Protein AF-A0A444W055-F1 (afdb_monomer_lite)

Radius of gyration: 33.7 Å; chains: 1; bounding box: 61×41×95 Å

Foldseek 3Di:
DVVVVVVVVVVVVVVVVVVVVVVVVVVVPPPPPVPPPVLADPVLVVLLVVLVVQLVVLVVLLVPQDDPDPPDDDCVSVPCCNVPVSVVSNVVSVVSNVCSNPPDDD

Structure (mmCIF, N/CA/C/O backbone):
data_AF-A0A444W055-F1
#
_entry.id   AF-A0A444W055-F1
#
loop_
_atom_site.group_PDB
_atom_site.id
_atom_site.type_symbol
_atom_site.label_atom_id
_atom_site.label_alt_id
_atom_site.label_comp_id
_atom_site.label_asym_id
_atom_site.label_entity_id
_atom_site.label_seq_id
_atom_site.pdbx_PDB_ins_code
_atom_site.Cartn_x
_atom_site.Cartn_y
_atom_site.Cartn_z
_atom_site.occupancy
_atom_site.B_iso_or_equiv
_atom_site.auth_seq_id
_atom_site.auth_comp_id
_atom_site.auth_asym_id
_atom_site.auth_atom_id
_atom_site.pdbx_PDB_model_num
ATOM 1 N N . MET A 1 1 ? -40.787 -30.849 64.471 1.00 64.25 1 MET A N 1
ATOM 2 C CA . MET A 1 1 ? -39.997 -31.493 63.398 1.00 64.25 1 MET A CA 1
ATOM 3 C C . MET A 1 1 ? -40.362 -30.941 62.012 1.00 64.25 1 MET A C 1
ATOM 5 O O . MET A 1 1 ? -39.524 -30.285 61.422 1.00 64.25 1 MET A O 1
ATOM 9 N N . GLN A 1 2 ? -41.619 -31.051 61.558 1.00 73.12 2 GLN A N 1
ATOM 10 C CA . GLN A 1 2 ? -42.054 -30.781 60.166 1.00 73.12 2 GLN A CA 1
ATOM 11 C C . GLN A 1 2 ? -41.804 -29.362 59.596 1.00 73.12 2 GLN A C 1
ATOM 13 O O . GLN A 1 2 ? -41.613 -29.201 58.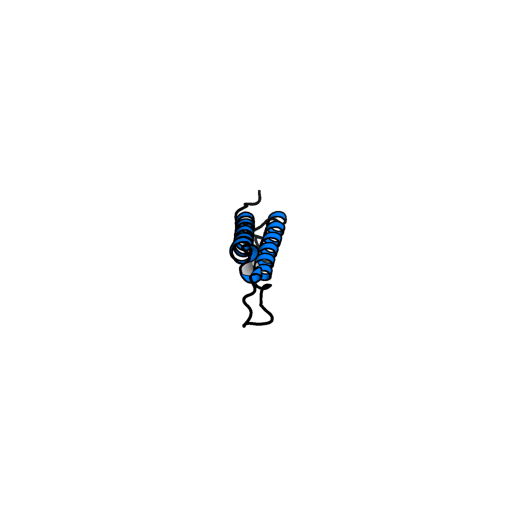394 1.00 73.12 2 GLN A O 1
ATOM 18 N N . ILE A 1 3 ? -41.782 -28.316 60.431 1.00 71.75 3 ILE A N 1
ATOM 19 C CA . ILE A 1 3 ? -41.584 -26.920 59.977 1.00 71.75 3 ILE A CA 1
ATOM 20 C C . ILE A 1 3 ? -40.129 -26.668 59.540 1.00 71.75 3 ILE A C 1
ATOM 22 O O . ILE A 1 3 ? -39.864 -25.877 58.633 1.00 71.75 3 ILE A O 1
ATOM 26 N N . LEU A 1 4 ? -39.176 -27.360 60.171 1.00 73.75 4 LEU A N 1
ATOM 27 C CA . LEU A 1 4 ? -37.753 -27.233 59.851 1.00 73.75 4 LEU A CA 1
ATOM 28 C C . LEU A 1 4 ? -37.431 -27.884 58.501 1.00 73.75 4 LEU A C 1
ATOM 30 O 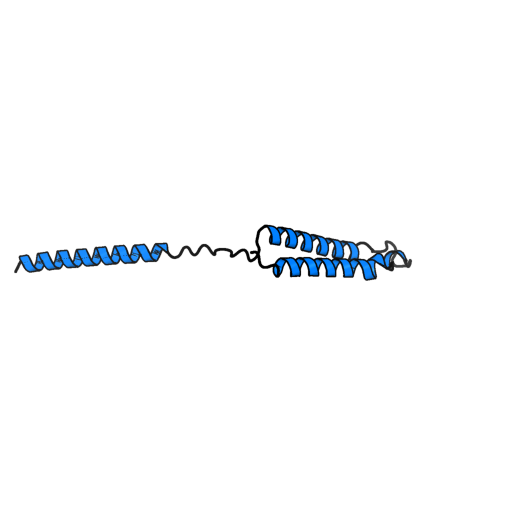O . LEU A 1 4 ? -36.657 -27.323 57.726 1.00 73.75 4 LEU A O 1
ATOM 34 N N . ASP A 1 5 ? -38.094 -28.998 58.189 1.00 80.75 5 ASP A N 1
ATOM 35 C CA . ASP A 1 5 ? -37.941 -29.711 56.919 1.00 80.75 5 ASP A CA 1
ATOM 36 C C . ASP A 1 5 ? -38.452 -28.872 55.737 1.00 80.75 5 ASP A C 1
ATOM 38 O O . ASP A 1 5 ? -37.797 -28.779 54.698 1.00 80.75 5 ASP A O 1
ATOM 42 N N . PHE A 1 6 ? -39.572 -28.163 55.918 1.00 82.38 6 PHE A N 1
ATOM 43 C CA . PHE A 1 6 ? -40.115 -27.258 54.901 1.00 82.38 6 PHE A CA 1
ATOM 44 C C . PHE A 1 6 ? -39.181 -26.074 54.607 1.00 82.38 6 PHE A C 1
ATOM 46 O O . PHE A 1 6 ? -38.922 -25.746 53.448 1.00 82.38 6 PHE A O 1
ATOM 53 N N . LYS A 1 7 ? -38.617 -25.459 55.656 1.00 82.31 7 LYS A N 1
ATOM 54 C CA . LYS A 1 7 ? -37.673 -24.340 55.515 1.00 82.31 7 LYS A CA 1
ATOM 55 C C . LYS A 1 7 ? -36.374 -24.764 54.823 1.00 82.31 7 LYS A C 1
ATOM 57 O O . LYS A 1 7 ? -35.808 -23.970 54.074 1.00 82.31 7 LYS A O 1
ATOM 62 N N . LYS A 1 8 ? -35.912 -25.996 55.060 1.00 84.25 8 LYS A N 1
ATOM 63 C CA . LYS A 1 8 ? -34.718 -26.555 54.414 1.00 84.25 8 LYS A CA 1
ATOM 64 C C . LYS A 1 8 ? -34.945 -26.775 52.917 1.00 84.25 8 LYS A C 1
ATOM 66 O O . LYS A 1 8 ? -34.164 -26.278 52.116 1.00 84.25 8 LYS A O 1
ATOM 71 N N . ASN A 1 9 ? -36.071 -27.386 52.545 1.00 88.31 9 ASN A N 1
ATOM 72 C CA . ASN A 1 9 ? -36.441 -27.579 51.142 1.00 88.31 9 ASN A CA 1
ATOM 73 C C . ASN A 1 9 ? -36.537 -26.241 50.394 1.00 88.31 9 ASN A C 1
ATOM 75 O O . ASN A 1 9 ? -35.927 -26.077 49.343 1.00 88.31 9 ASN A O 1
ATOM 79 N N . ALA A 1 10 ? -37.229 -25.247 50.964 1.00 87.94 10 ALA A N 1
ATOM 80 C CA . ALA A 1 10 ? -37.342 -23.913 50.366 1.00 87.94 10 ALA A CA 1
ATOM 81 C C . ALA A 1 10 ? -35.977 -23.225 50.161 1.00 87.94 10 ALA A C 1
ATOM 83 O O . ALA A 1 10 ? -35.769 -22.528 49.167 1.00 87.94 10 ALA A O 1
ATOM 84 N N . PHE A 1 11 ? -35.034 -23.433 51.082 1.00 87.31 11 PHE A N 1
ATOM 85 C CA . PHE A 1 11 ? -33.674 -22.912 50.973 1.00 87.31 11 PHE A CA 1
ATOM 86 C C . PHE A 1 11 ? -32.861 -23.624 49.880 1.00 87.31 11 PHE A C 1
ATOM 88 O O . PHE A 1 11 ? -32.130 -22.969 49.137 1.00 87.31 11 PHE A O 1
ATOM 95 N N . ASP A 1 12 ? -33.025 -24.938 49.728 1.00 90.25 12 ASP A N 1
ATOM 96 C CA . ASP A 1 12 ? -32.380 -25.718 48.667 1.00 90.25 12 ASP A CA 1
ATOM 97 C C . ASP A 1 12 ? -32.894 -25.315 47.270 1.00 90.25 12 ASP A C 1
ATOM 99 O O . ASP A 1 12 ? -32.094 -25.143 46.348 1.00 90.25 12 ASP A O 1
ATOM 103 N N . PHE A 1 13 ? -34.197 -25.035 47.128 1.00 85.25 13 PHE A N 1
ATOM 104 C CA . PHE A 1 13 ? -34.773 -24.489 45.889 1.00 85.25 13 PHE A CA 1
ATOM 105 C C . PHE A 1 13 ? -34.234 -23.090 45.558 1.00 85.25 13 PHE A C 1
ATOM 107 O O . PHE A 1 13 ? -33.819 -22.837 44.427 1.00 85.25 13 PHE A O 1
ATOM 114 N N . ALA A 1 14 ? -34.150 -22.198 46.550 1.00 89.88 14 ALA A N 1
ATOM 115 C CA . ALA A 1 14 ? -33.603 -20.854 46.350 1.00 89.88 14 ALA A CA 1
ATOM 116 C C . ALA A 1 14 ? -32.123 -20.876 45.920 1.00 89.88 14 ALA A C 1
ATOM 118 O O . ALA A 1 14 ? -31.684 -20.033 45.133 1.00 89.88 14 ALA A O 1
ATOM 119 N N . GLN A 1 15 ? -31.342 -21.843 46.412 1.00 87.81 15 GLN A N 1
ATOM 120 C CA . GLN A 1 15 ? -29.958 -22.046 45.980 1.00 87.81 15 GLN A CA 1
ATOM 121 C C . GLN A 1 15 ? -29.878 -22.615 44.558 1.00 87.81 15 GLN A C 1
ATOM 123 O O . GLN A 1 15 ? -29.058 -22.139 43.770 1.00 87.81 15 GLN A O 1
ATOM 128 N N . ALA A 1 16 ? -30.738 -23.574 44.206 1.00 88.94 16 ALA A N 1
ATOM 129 C CA . ALA A 1 16 ? -30.799 -24.142 42.861 1.00 88.94 16 ALA A CA 1
ATOM 130 C C . ALA A 1 16 ? -31.117 -23.071 41.801 1.00 88.94 16 ALA A C 1
ATOM 132 O O . ALA A 1 16 ? -30.394 -22.957 40.810 1.00 88.94 16 ALA A O 1
ATOM 133 N N . ASP A 1 17 ? -32.104 -22.208 42.052 1.00 88.50 17 ASP A N 1
ATOM 134 C CA . ASP A 1 17 ? -32.462 -21.109 41.144 1.00 88.50 17 ASP A CA 1
ATOM 135 C C . ASP A 1 17 ? -31.328 -20.090 40.986 1.00 88.50 17 ASP A C 1
ATOM 137 O O . ASP A 1 17 ? -31.053 -19.599 39.885 1.00 88.50 17 ASP A O 1
ATOM 141 N N . LYS A 1 18 ? -30.613 -19.795 42.079 1.00 86.69 18 LYS A N 1
ATOM 142 C CA . LYS A 1 18 ? -29.456 -18.894 42.053 1.00 86.69 18 LYS A CA 1
ATOM 143 C C . LYS A 1 18 ? -28.317 -19.472 41.205 1.00 86.69 18 LYS A C 1
ATOM 145 O O . LYS A 1 18 ? -27.722 -18.736 40.420 1.00 86.69 18 LYS A O 1
ATOM 150 N N . GLN A 1 19 ? -28.059 -20.777 41.303 1.00 80.00 19 GLN A N 1
ATOM 151 C CA . GLN A 1 19 ? -27.054 -21.484 40.498 1.00 80.00 19 GLN A CA 1
ATOM 152 C C . GLN A 1 19 ? -27.445 -21.535 39.012 1.00 80.00 19 GLN A C 1
ATOM 154 O O . GLN A 1 19 ? -26.604 -21.293 38.147 1.00 80.00 19 GLN A O 1
ATOM 159 N N . ILE A 1 20 ? -28.724 -21.776 38.700 1.00 81.69 20 ILE A N 1
ATOM 160 C CA . ILE A 1 20 ? -29.251 -21.763 37.323 1.00 81.69 20 ILE A CA 1
ATOM 161 C C . ILE A 1 20 ? -29.113 -20.364 36.704 1.00 81.69 20 ILE A C 1
ATOM 163 O O . ILE A 1 20 ? -28.684 -20.228 35.556 1.00 81.69 20 ILE A O 1
ATOM 167 N N . LYS A 1 21 ? -29.402 -19.307 37.474 1.00 77.38 21 LYS A N 1
ATOM 168 C CA . LYS A 1 21 ? -29.252 -17.915 37.026 1.00 77.38 21 LYS A CA 1
ATOM 169 C C . LYS A 1 21 ? -27.787 -17.524 36.806 1.00 77.38 21 LYS A C 1
ATOM 171 O O . LYS A 1 21 ? -27.494 -16.852 35.822 1.00 77.38 21 LYS A O 1
ATOM 176 N N . MET A 1 22 ? -26.869 -17.978 37.666 1.00 69.88 22 MET A N 1
ATOM 177 C CA . MET A 1 22 ? -25.428 -17.761 37.472 1.00 69.88 22 MET A CA 1
ATOM 178 C C . MET A 1 22 ? -24.886 -18.530 36.257 1.00 69.88 22 MET A C 1
ATOM 180 O O . MET A 1 22 ? -24.167 -17.955 35.445 1.00 69.88 22 MET A O 1
ATOM 184 N N . LYS A 1 23 ? -25.294 -19.791 36.061 1.00 69.50 23 LYS A N 1
ATOM 185 C CA . LYS A 1 23 ? -24.867 -20.609 34.913 1.00 69.50 23 LYS A CA 1
ATOM 186 C C . LYS A 1 23 ? -25.341 -20.034 33.571 1.00 69.50 23 LYS A C 1
ATOM 188 O O . LYS A 1 23 ? -24.603 -20.077 32.594 1.00 69.50 23 LYS A O 1
ATOM 193 N N . ASN A 1 24 ? -26.542 -19.454 33.520 1.00 66.06 24 ASN A N 1
ATOM 194 C CA . ASN A 1 24 ? -27.097 -18.862 32.296 1.00 66.06 24 ASN A CA 1
ATOM 195 C C . ASN A 1 24 ? -26.494 -17.500 31.917 1.00 66.06 24 ASN A C 1
ATOM 197 O O . ASN A 1 24 ? -26.597 -17.113 30.753 1.00 66.06 24 ASN A O 1
ATOM 201 N N . ASN A 1 25 ? -25.870 -16.786 32.857 1.00 62.69 25 ASN A N 1
ATOM 202 C CA . ASN A 1 25 ? -25.154 -15.545 32.552 1.00 62.69 25 ASN A CA 1
ATOM 203 C C . ASN A 1 25 ? -23.768 -15.819 31.953 1.00 62.69 25 ASN A C 1
ATOM 205 O O . ASN A 1 25 ? -23.375 -15.134 31.018 1.00 62.69 25 ASN A O 1
ATOM 209 N N . ASN A 1 26 ? -23.092 -16.883 32.392 1.00 59.31 26 ASN A N 1
ATOM 210 C CA . ASN A 1 26 ? -21.759 -17.236 31.888 1.00 59.31 26 ASN A CA 1
ATOM 211 C C . ASN A 1 26 ? -21.784 -17.789 30.449 1.00 59.31 26 ASN A C 1
ATOM 213 O O . ASN A 1 26 ? -20.795 -17.701 29.735 1.00 59.31 26 ASN A O 1
ATOM 217 N N . ASN A 1 27 ? -22.927 -18.307 29.986 1.00 57.16 27 ASN A N 1
ATOM 218 C CA . ASN A 1 27 ? -23.084 -18.821 28.617 1.00 57.16 27 ASN A CA 1
ATOM 219 C C . ASN A 1 27 ? -23.410 -17.730 27.579 1.00 57.16 27 ASN A C 1
ATOM 221 O O . ASN A 1 27 ? -23.528 -18.031 26.393 1.00 57.16 27 ASN A O 1
ATOM 225 N N . LYS A 1 28 ? -23.608 -16.474 28.003 1.00 52.84 28 LYS A N 1
ATOM 226 C CA . LYS A 1 28 ? -23.895 -15.345 27.099 1.00 52.84 28 LYS A CA 1
ATOM 227 C C . LYS A 1 28 ? -22.663 -14.502 26.768 1.00 52.84 28 LYS A C 1
ATOM 229 O O . LYS A 1 28 ? -22.776 -13.577 25.971 1.00 52.84 28 LYS A O 1
ATOM 234 N N . GLU A 1 29 ? -21.501 -14.832 27.328 1.00 57.56 29 GLU A N 1
ATOM 235 C CA . GLU A 1 29 ? -20.275 -14.035 27.179 1.00 57.56 29 GLU A CA 1
ATOM 236 C C . GLU A 1 29 ? -19.232 -14.667 26.234 1.00 57.56 29 GLU A C 1
ATOM 238 O O . GLU A 1 29 ? -18.224 -14.041 25.921 1.00 57.56 29 GLU A O 1
ATOM 243 N N . GLU A 1 30 ? -19.500 -15.852 25.671 1.00 57.16 30 GLU A N 1
ATOM 244 C CA . GLU A 1 30 ? -18.592 -16.543 24.735 1.00 57.16 30 GLU A CA 1
ATOM 245 C C . GLU A 1 30 ? -19.011 -16.450 23.257 1.00 57.16 30 GLU A C 1
ATOM 247 O O . GLU A 1 30 ? -18.635 -17.272 22.427 1.00 57.16 30 GLU A O 1
ATOM 252 N N . GLN A 1 31 ? -19.736 -15.400 22.873 1.00 51.62 31 GLN A N 1
ATOM 253 C CA . GLN A 1 31 ? -19.611 -14.882 21.509 1.00 51.62 31 GLN A CA 1
ATOM 254 C C . GLN A 1 31 ? -18.646 -13.708 21.542 1.00 51.62 31 GLN A C 1
ATOM 256 O O . GLN A 1 31 ? -19.021 -12.548 21.375 1.00 51.62 31 GLN A O 1
ATOM 261 N N . GLN A 1 32 ? -17.364 -14.031 21.722 1.00 54.69 32 GLN A N 1
ATOM 262 C CA . GLN A 1 32 ? -16.303 -13.184 21.203 1.00 54.69 32 GLN A CA 1
ATOM 263 C C . GLN A 1 32 ? -16.427 -13.217 19.679 1.00 54.69 32 GLN A C 1
ATOM 265 O O . GLN A 1 32 ? -15.742 -13.966 18.984 1.00 54.69 32 GLN A O 1
ATOM 270 N N . VAL A 1 33 ? -17.354 -12.415 19.146 1.00 56.03 33 VAL A N 1
ATOM 271 C CA . VAL A 1 33 ? -17.217 -11.866 17.804 1.00 56.03 33 VAL A CA 1
ATOM 272 C C . VAL A 1 33 ? -15.823 -11.280 17.829 1.00 56.03 33 VAL A C 1
ATOM 274 O O . VAL A 1 33 ? -15.596 -10.300 18.537 1.00 56.03 33 VAL A O 1
ATOM 277 N N . GLN A 1 34 ? -14.879 -11.958 17.175 1.00 57.28 34 GLN A N 1
ATOM 278 C CA . GLN A 1 34 ? -13.549 -11.435 16.935 1.00 57.28 34 GLN A CA 1
ATOM 279 C C . GLN A 1 34 ? -13.801 -10.093 16.280 1.00 57.28 34 GLN A C 1
ATOM 281 O O . GLN A 1 34 ? -14.146 -10.018 15.099 1.00 57.28 34 GLN A O 1
ATOM 286 N N . LYS A 1 35 ? -13.778 -9.041 17.097 1.00 51.78 35 LYS A N 1
ATOM 287 C CA . LYS A 1 35 ? -13.872 -7.676 16.646 1.00 51.78 35 LYS A CA 1
ATOM 288 C C . LYS A 1 35 ? -12.615 -7.586 15.819 1.00 51.78 35 LYS A C 1
ATOM 290 O O . LYS A 1 35 ? -11.523 -7.554 16.377 1.00 51.78 35 LYS A O 1
ATOM 295 N N . GLN A 1 36 ? -12.768 -7.736 14.506 1.00 58.88 36 GLN A N 1
ATOM 296 C CA . GLN A 1 36 ? -11.725 -7.413 13.564 1.00 58.88 36 GLN A CA 1
ATOM 297 C C . GLN A 1 36 ? -11.484 -5.944 13.867 1.00 58.88 36 GLN A C 1
ATOM 299 O O . GLN A 1 36 ? -12.241 -5.078 13.431 1.00 58.88 36 GLN A O 1
ATOM 304 N N . GLU A 1 37 ? -10.542 -5.678 14.772 1.00 57.97 37 GLU A N 1
ATOM 305 C CA . GLU A 1 37 ? -9.947 -4.374 14.927 1.00 57.97 37 GLU A CA 1
ATOM 306 C C . GLU A 1 37 ? -9.324 -4.153 13.571 1.00 57.97 37 GLU A C 1
ATOM 308 O O . GLU A 1 37 ? -8.234 -4.633 13.264 1.00 57.97 37 GLU A O 1
ATOM 313 N N . PHE A 1 38 ? -10.117 -3.549 12.692 1.00 64.50 38 PHE A N 1
ATOM 314 C CA . PHE A 1 38 ? -9.629 -3.040 11.445 1.00 64.50 38 PHE A CA 1
ATOM 315 C C . PHE A 1 38 ? -8.484 -2.132 11.857 1.00 64.50 38 PHE A C 1
ATOM 317 O O . PHE A 1 38 ? -8.693 -1.073 12.440 1.00 64.50 38 PHE A O 1
ATOM 324 N N . LEU A 1 39 ? -7.262 -2.594 11.592 1.00 64.00 39 LEU A N 1
ATOM 325 C CA . LEU A 1 39 ? -6.033 -1.878 11.921 1.00 64.00 39 LEU A CA 1
ATOM 326 C C . LEU A 1 39 ? -5.961 -0.529 11.176 1.00 64.00 39 LEU A C 1
ATOM 328 O O . LEU A 1 39 ? -5.044 0.259 11.392 1.00 64.00 39 LEU A O 1
ATOM 332 N N . PHE A 1 40 ? -6.939 -0.263 10.301 1.00 66.69 40 PHE A N 1
ATOM 333 C CA . PHE A 1 40 ? -7.023 0.858 9.389 1.00 66.69 40 PHE A CA 1
ATOM 334 C C . PHE A 1 40 ? -8.453 1.408 9.338 1.00 66.69 40 PHE A C 1
ATOM 336 O O . PHE A 1 40 ? -9.406 0.661 9.114 1.00 66.69 40 PHE A O 1
ATOM 343 N N . ASP A 1 41 ? -8.592 2.730 9.428 1.00 73.69 41 ASP A N 1
ATOM 344 C CA . ASP A 1 41 ? -9.812 3.423 9.009 1.00 73.69 41 ASP A CA 1
ATOM 345 C C . ASP A 1 41 ? -10.129 3.162 7.534 1.00 73.69 41 ASP A C 1
ATOM 347 O O . ASP A 1 41 ? -9.235 2.957 6.707 1.00 73.69 41 ASP A O 1
ATOM 351 N N . GLY A 1 42 ? -11.404 3.303 7.161 1.00 78.94 42 GLY A N 1
ATOM 352 C CA . GLY A 1 42 ? -11.852 3.144 5.774 1.00 78.94 42 GLY A CA 1
ATOM 353 C C . GLY A 1 42 ? -11.110 4.035 4.764 1.00 78.94 42 GLY A C 1
ATOM 354 O O . GLY A 1 42 ? -10.967 3.659 3.602 1.00 78.94 42 GLY A O 1
ATOM 355 N N . ILE A 1 43 ? -10.583 5.189 5.191 1.00 83.06 43 ILE A N 1
ATOM 356 C CA . ILE A 1 43 ? -9.743 6.060 4.351 1.00 83.06 43 ILE A CA 1
ATOM 357 C C . ILE A 1 43 ? -8.360 5.435 4.130 1.00 83.06 43 ILE A C 1
ATOM 359 O O . ILE A 1 43 ? -7.902 5.353 2.992 1.00 83.06 43 ILE A O 1
ATOM 363 N N . ASN A 1 44 ? -7.710 4.950 5.189 1.00 84.44 44 ASN A N 1
ATOM 364 C CA . ASN A 1 44 ? -6.397 4.306 5.100 1.00 84.44 44 ASN A CA 1
ATOM 365 C C . ASN A 1 44 ? -6.461 3.012 4.282 1.00 84.44 44 ASN A C 1
ATOM 367 O O . ASN A 1 44 ? -5.561 2.742 3.491 1.00 84.44 44 ASN A O 1
ATOM 371 N N . TYR A 1 45 ? -7.566 2.269 4.388 1.00 86.94 45 TYR A N 1
ATOM 372 C CA . TYR A 1 45 ? -7.820 1.091 3.563 1.00 86.94 45 TYR A CA 1
ATOM 373 C C . TYR A 1 45 ? -7.872 1.421 2.061 1.00 86.94 45 TYR A C 1
ATOM 375 O O . TYR A 1 45 ? -7.286 0.707 1.247 1.00 86.94 45 TYR A O 1
ATOM 383 N N . LYS A 1 46 ? -8.503 2.539 1.671 1.00 88.12 46 LYS A N 1
ATOM 384 C CA . LYS A 1 46 ? -8.510 2.988 0.267 1.00 88.12 46 LYS A CA 1
ATOM 385 C C . LYS A 1 46 ? -7.103 3.317 -0.236 1.00 88.12 46 LYS A C 1
ATOM 387 O O . LYS A 1 46 ? -6.760 2.938 -1.352 1.00 88.12 46 LYS A O 1
ATOM 392 N N . ILE A 1 47 ? -6.288 3.992 0.578 1.00 88.69 47 ILE A N 1
ATOM 393 C CA . ILE A 1 47 ? -4.910 4.350 0.203 1.00 88.69 47 ILE A CA 1
ATOM 394 C C . ILE A 1 47 ? -4.033 3.089 0.097 1.00 88.69 47 ILE A C 1
ATOM 396 O O . ILE A 1 47 ? -3.260 2.969 -0.852 1.00 88.69 47 ILE A O 1
ATOM 400 N N . LEU A 1 48 ? -4.219 2.106 0.986 1.00 90.44 48 LEU A N 1
ATOM 401 C CA . LEU A 1 48 ? -3.549 0.805 0.912 1.00 90.44 48 LEU A CA 1
ATOM 402 C C . LEU A 1 48 ? -3.854 0.095 -0.417 1.00 90.44 48 LEU A C 1
ATOM 404 O O . LEU A 1 48 ? -2.938 -0.372 -1.092 1.00 90.44 48 LEU A O 1
ATOM 408 N N . LEU A 1 49 ? -5.129 0.052 -0.813 1.00 91.56 49 LEU A N 1
ATOM 409 C CA . LEU A 1 49 ? -5.567 -0.595 -2.053 1.00 91.56 49 LEU A CA 1
ATOM 410 C C . LEU A 1 49 ? -4.959 0.093 -3.286 1.00 91.56 49 LEU A C 1
ATOM 412 O O . LEU A 1 49 ? -4.462 -0.580 -4.189 1.00 91.56 49 LEU A O 1
ATOM 416 N N . ILE A 1 50 ? -4.902 1.429 -3.284 1.00 91.81 50 ILE A N 1
ATOM 417 C CA . ILE A 1 50 ? -4.201 2.206 -4.318 1.00 91.81 50 ILE A CA 1
ATOM 418 C C . ILE A 1 50 ? -2.709 1.845 -4.353 1.00 91.81 50 ILE A C 1
ATOM 420 O O 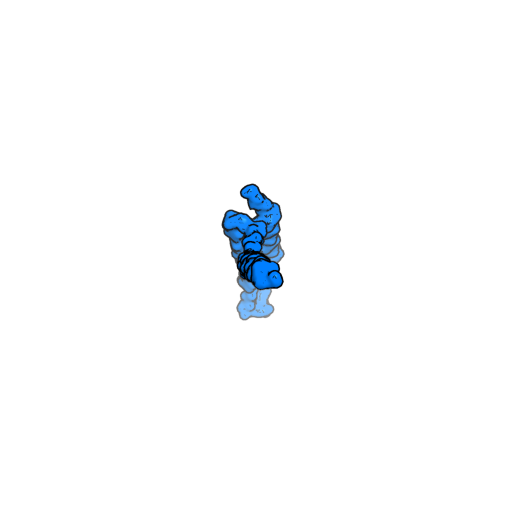. ILE A 1 50 ? -2.168 1.609 -5.430 1.00 91.81 50 ILE A O 1
ATOM 424 N N . GLY A 1 51 ? -2.045 1.748 -3.198 1.00 90.94 51 GLY A N 1
ATOM 425 C CA . GLY A 1 51 ? -0.633 1.364 -3.122 1.00 90.94 51 GLY A CA 1
ATOM 426 C C . GLY A 1 51 ? -0.364 -0.025 -3.711 1.00 90.94 51 GLY A C 1
ATOM 427 O O . GLY A 1 51 ? 0.566 -0.193 -4.498 1.00 90.94 51 GLY A O 1
ATOM 428 N N . ILE A 1 52 ? -1.228 -1.003 -3.420 1.00 93.25 52 ILE A N 1
ATOM 429 C CA . ILE A 1 52 ? -1.154 -2.352 -4.006 1.00 93.25 52 ILE A CA 1
ATOM 430 C C . ILE A 1 52 ? -1.341 -2.303 -5.529 1.00 93.25 52 ILE A C 1
ATOM 432 O O . ILE A 1 52 ? -0.592 -2.956 -6.257 1.00 93.25 52 ILE A O 1
ATOM 436 N N . ALA A 1 53 ? -2.286 -1.503 -6.030 1.00 94.19 53 ALA A N 1
ATOM 437 C CA . ALA A 1 53 ? -2.488 -1.333 -7.468 1.00 94.19 53 ALA A CA 1
ATOM 438 C C . ALA A 1 53 ? -1.250 -0.730 -8.160 1.00 94.19 53 ALA A C 1
ATOM 440 O O . ALA A 1 53 ? -0.864 -1.188 -9.234 1.00 94.19 53 ALA A O 1
ATOM 441 N N . VAL A 1 54 ? -0.577 0.241 -7.532 1.00 92.38 54 VAL A N 1
ATOM 442 C CA . VAL A 1 54 ? 0.673 0.829 -8.049 1.00 92.38 54 VAL A CA 1
ATOM 443 C C . VAL A 1 54 ? 1.804 -0.202 -8.087 1.00 92.38 54 VAL A C 1
ATOM 445 O O . VAL A 1 54 ? 2.524 -0.279 -9.083 1.00 92.38 54 VAL A O 1
ATOM 448 N N . ILE A 1 55 ? 1.942 -1.031 -7.047 1.00 92.25 55 ILE A N 1
ATOM 449 C CA . ILE A 1 55 ? 2.925 -2.126 -7.019 1.00 92.25 55 ILE A CA 1
ATOM 450 C C . ILE A 1 55 ? 2.655 -3.108 -8.166 1.00 92.25 55 ILE A C 1
ATOM 452 O O . ILE A 1 55 ? 3.569 -3.430 -8.927 1.00 92.25 55 ILE A O 1
ATOM 456 N N . ALA A 1 56 ? 1.401 -3.536 -8.332 1.00 92.56 56 ALA A N 1
ATOM 457 C CA . ALA A 1 56 ? 1.000 -4.437 -9.409 1.00 92.56 56 ALA A CA 1
ATOM 458 C C . ALA A 1 56 ? 1.312 -3.845 -10.793 1.00 92.56 56 ALA A C 1
ATOM 460 O O . ALA A 1 56 ? 1.890 -4.527 -11.638 1.00 92.56 56 ALA A O 1
ATOM 461 N N . LEU A 1 57 ? 1.016 -2.559 -11.009 1.00 88.50 57 LEU A N 1
ATOM 462 C CA . LEU A 1 57 ? 1.375 -1.854 -12.241 1.00 88.50 57 LEU A CA 1
ATOM 463 C C . LEU A 1 57 ? 2.890 -1.820 -12.473 1.00 88.50 57 LEU A C 1
ATOM 465 O O . LEU A 1 57 ? 3.331 -2.042 -13.599 1.00 88.50 57 LEU A O 1
ATOM 469 N N . GLY A 1 58 ? 3.692 -1.598 -11.429 1.00 87.06 58 GLY A N 1
ATOM 470 C CA . GLY A 1 58 ? 5.153 -1.647 -11.509 1.00 87.06 58 GLY A CA 1
ATOM 471 C C . GLY A 1 58 ? 5.677 -3.017 -11.955 1.00 87.06 58 GLY A C 1
ATOM 472 O O . GLY A 1 58 ? 6.522 -3.094 -12.849 1.00 87.06 58 GLY A O 1
ATOM 473 N N . PHE A 1 59 ? 5.119 -4.102 -11.411 1.00 86.12 59 PHE A N 1
ATOM 474 C CA . PHE A 1 59 ? 5.459 -5.469 -11.822 1.00 86.12 59 PHE A CA 1
ATOM 475 C C . PHE A 1 59 ? 5.010 -5.796 -13.253 1.00 86.12 59 PHE A C 1
ATOM 477 O O . PHE A 1 59 ? 5.750 -6.446 -13.997 1.00 86.12 59 PHE A O 1
ATOM 484 N N . ILE A 1 60 ? 3.841 -5.309 -13.678 1.00 84.06 60 ILE A N 1
ATOM 485 C CA . ILE A 1 60 ? 3.367 -5.448 -15.065 1.00 84.06 60 ILE A CA 1
ATOM 486 C C . ILE A 1 60 ? 4.317 -4.719 -16.024 1.00 84.06 60 ILE A C 1
ATOM 488 O O . ILE A 1 60 ? 4.704 -5.272 -17.054 1.00 84.06 60 ILE A O 1
ATOM 492 N N . LEU A 1 61 ? 4.761 -3.511 -15.663 1.00 79.38 61 LEU A N 1
ATOM 493 C CA . LEU A 1 61 ? 5.744 -2.750 -16.438 1.00 79.38 61 LEU A CA 1
ATOM 494 C C . LEU A 1 61 ? 7.079 -3.496 -16.573 1.00 79.38 61 LEU A C 1
ATOM 496 O O . LEU A 1 61 ? 7.697 -3.464 -17.639 1.00 79.38 61 LEU A O 1
ATOM 500 N N . MET A 1 62 ? 7.501 -4.186 -15.508 1.00 78.19 62 MET A N 1
ATOM 501 C CA . MET A 1 62 ? 8.704 -5.022 -15.491 1.00 78.19 62 MET A CA 1
ATOM 502 C C . MET A 1 62 ? 8.555 -6.258 -16.395 1.00 78.19 62 MET A C 1
ATOM 504 O O . MET A 1 62 ? 9.522 -6.679 -17.023 1.00 78.19 62 MET A O 1
ATOM 508 N N . SER A 1 63 ? 7.333 -6.786 -16.520 1.00 74.81 63 SER A N 1
ATOM 509 C CA . SER A 1 63 ? 7.007 -7.976 -17.323 1.00 74.81 63 SER A CA 1
ATOM 510 C C . SER A 1 63 ? 6.815 -7.683 -18.824 1.00 74.81 63 SER A C 1
ATOM 512 O O . SER A 1 63 ? 6.951 -8.575 -19.657 1.00 74.81 63 SER A O 1
ATOM 514 N N . GLY A 1 64 ? 6.509 -6.438 -19.204 1.00 67.19 64 GLY A N 1
ATOM 515 C CA . GLY A 1 64 ? 6.053 -6.060 -20.554 1.00 67.19 64 GLY A CA 1
ATOM 516 C C . GLY A 1 64 ? 7.130 -5.841 -21.628 1.00 67.19 64 GLY A C 1
ATOM 517 O O . GLY A 1 64 ? 6.940 -4.995 -22.501 1.00 67.19 64 GLY A O 1
ATOM 518 N N . GLY A 1 65 ? 8.281 -6.512 -21.557 1.00 61.44 65 GLY A N 1
ATOM 519 C CA . GLY A 1 65 ? 9.454 -6.210 -22.392 1.00 61.44 65 GLY A CA 1
ATOM 520 C C . GLY A 1 65 ? 10.128 -7.403 -23.064 1.00 61.44 65 GLY A C 1
ATOM 521 O O . GLY A 1 65 ? 11.301 -7.293 -23.376 1.00 61.44 65 GLY A O 1
ATOM 522 N N . GLY A 1 66 ? 9.456 -8.538 -23.258 1.00 59.38 66 GLY A N 1
ATOM 523 C CA . GLY A 1 66 ? 10.051 -9.689 -23.951 1.00 59.38 66 GLY A CA 1
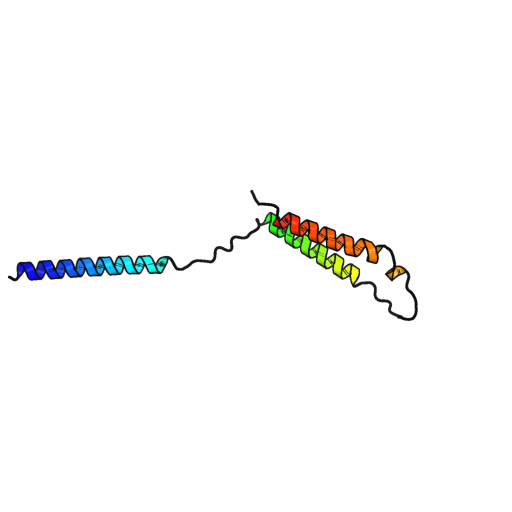ATOM 524 C C . GLY A 1 66 ? 10.217 -9.445 -25.457 1.00 59.38 66 GLY A C 1
ATOM 525 O O . GLY A 1 66 ? 9.256 -9.062 -26.125 1.00 59.38 66 GLY A O 1
ATOM 526 N N . SER A 1 67 ? 11.421 -9.673 -25.996 1.00 49.41 67 SER A N 1
ATOM 527 C CA . SER A 1 67 ? 11.664 -9.664 -27.447 1.00 49.41 67 SER A CA 1
ATOM 528 C C . SER A 1 67 ? 10.984 -10.869 -28.097 1.00 49.41 67 SER A C 1
ATOM 530 O O . SER A 1 67 ? 11.042 -11.973 -27.559 1.00 49.41 67 SER A O 1
ATOM 532 N N . LYS A 1 68 ? 10.362 -10.673 -29.265 1.00 60.84 68 LYS A N 1
ATOM 533 C CA . LYS A 1 68 ? 9.812 -11.776 -30.076 1.00 60.84 68 LYS A CA 1
ATOM 534 C C . LYS A 1 68 ? 10.913 -12.594 -30.763 1.00 60.84 68 LYS A C 1
ATOM 536 O O . LYS A 1 68 ? 10.676 -13.752 -31.080 1.00 60.84 68 LYS A O 1
ATOM 541 N N . ASP A 1 69 ? 12.106 -12.012 -30.912 1.00 62.00 69 ASP A N 1
ATOM 542 C CA . ASP A 1 69 ? 13.305 -12.665 -31.434 1.00 62.00 69 ASP A CA 1
ATOM 543 C C . ASP A 1 69 ? 14.454 -12.541 -30.416 1.00 62.00 69 ASP A C 1
ATOM 545 O O . ASP A 1 69 ? 14.960 -11.435 -30.195 1.00 62.00 69 ASP A O 1
ATOM 549 N N . PRO A 1 70 ? 14.894 -13.642 -29.777 1.00 63.44 70 PRO A N 1
ATOM 550 C CA . PRO A 1 70 ? 15.979 -13.624 -28.789 1.00 63.44 70 PRO A CA 1
ATOM 551 C C . PRO A 1 70 ? 17.363 -13.342 -29.402 1.00 63.44 70 PRO A C 1
ATOM 553 O O . PRO A 1 70 ? 18.310 -13.081 -28.668 1.00 63.44 70 PRO A O 1
ATOM 556 N N . ASN A 1 71 ? 17.479 -13.369 -30.736 1.00 64.56 71 ASN A N 1
ATOM 557 C CA . ASN A 1 71 ? 18.722 -13.130 -31.478 1.00 64.56 71 ASN A CA 1
ATOM 558 C C . ASN A 1 71 ? 18.895 -11.672 -31.946 1.00 64.56 71 ASN A C 1
ATOM 560 O O . ASN A 1 71 ? 19.933 -11.335 -32.511 1.00 64.56 71 ASN A O 1
ATOM 564 N N . VAL A 1 72 ? 17.901 -10.804 -31.721 1.00 59.75 72 VAL A N 1
ATOM 565 C CA . VAL A 1 72 ? 17.965 -9.373 -32.051 1.00 59.75 72 VAL A CA 1
ATOM 566 C C . VAL A 1 72 ? 17.928 -8.580 -30.748 1.00 59.75 72 VAL A C 1
ATOM 568 O O . VAL A 1 72 ? 16.932 -8.599 -30.022 1.00 59.75 72 VAL A O 1
ATOM 571 N N . PHE A 1 73 ? 19.027 -7.891 -30.437 1.00 54.69 73 PHE A N 1
ATOM 572 C CA . PHE A 1 73 ? 19.103 -6.990 -29.289 1.00 54.69 73 PHE A CA 1
ATOM 573 C C . PHE A 1 73 ? 18.108 -5.844 -29.496 1.00 54.69 73 PHE A C 1
ATOM 575 O O . PHE A 1 73 ? 18.295 -4.994 -30.363 1.00 54.69 73 PHE A O 1
ATOM 582 N N . ASN A 1 74 ? 17.027 -5.840 -28.719 1.00 56.38 74 ASN A N 1
ATOM 583 C CA . ASN A 1 74 ? 16.036 -4.777 -28.758 1.00 56.38 74 ASN A CA 1
ATOM 584 C C . ASN A 1 74 ? 16.378 -3.728 -27.684 1.00 56.38 74 ASN A C 1
ATOM 586 O O . ASN A 1 74 ? 16.196 -3.969 -26.486 1.00 56.38 74 ASN A O 1
ATOM 590 N N . GLU A 1 75 ? 16.887 -2.569 -28.109 1.00 57.28 75 GLU A N 1
ATOM 591 C CA . GLU A 1 75 ? 17.252 -1.444 -27.232 1.00 57.28 75 GLU A CA 1
ATOM 592 C C . GLU A 1 75 ? 16.067 -0.934 -26.393 1.00 57.28 75 GLU A C 1
ATOM 594 O O . GLU A 1 75 ? 16.266 -0.425 -25.288 1.00 57.28 75 GLU A O 1
ATOM 599 N N . ASP A 1 76 ? 14.823 -1.168 -26.823 1.00 58.38 76 ASP A N 1
ATOM 600 C CA . ASP A 1 76 ? 13.628 -0.781 -26.067 1.00 58.38 76 ASP A CA 1
ATOM 601 C C . ASP A 1 76 ? 13.493 -1.548 -24.742 1.00 58.38 76 ASP A C 1
ATOM 603 O O . ASP A 1 76 ? 12.856 -1.069 -23.792 1.00 58.38 76 ASP A O 1
ATOM 607 N N . ILE A 1 77 ? 14.094 -2.737 -24.639 1.00 56.50 77 ILE A N 1
ATOM 608 C CA . ILE A 1 77 ? 14.123 -3.552 -23.414 1.00 56.50 77 ILE A CA 1
ATOM 609 C C . ILE A 1 77 ? 15.101 -2.948 -22.398 1.00 56.50 77 ILE A C 1
ATOM 611 O O . ILE A 1 77 ? 14.787 -2.900 -21.207 1.00 56.50 77 ILE A O 1
ATOM 615 N N . PHE A 1 78 ? 16.220 -2.402 -22.882 1.00 53.19 78 PHE A N 1
ATOM 616 C CA . PHE A 1 78 ? 17.236 -1.693 -22.096 1.00 53.19 78 PHE A CA 1
ATOM 617 C C . PHE A 1 78 ? 16.969 -0.193 -21.948 1.00 53.19 78 PHE A C 1
ATOM 619 O O . PHE A 1 78 ? 17.736 0.507 -21.283 1.00 53.19 78 PHE A O 1
ATOM 626 N N . SER A 1 79 ? 15.862 0.313 -22.501 1.00 59.75 79 SER A N 1
ATOM 627 C CA . SER A 1 79 ? 15.441 1.685 -22.255 1.00 59.75 79 SER A CA 1
ATOM 628 C C . SER A 1 79 ? 15.352 1.924 -20.741 1.00 59.75 79 SER A C 1
ATOM 630 O O . SER A 1 79 ? 14.746 1.148 -19.991 1.00 59.75 79 SER A O 1
ATOM 632 N N . PHE A 1 80 ? 15.956 3.022 -20.270 1.00 56.41 80 PHE A N 1
ATOM 633 C CA . PHE A 1 80 ? 15.980 3.455 -18.859 1.00 56.41 80 PHE A CA 1
ATOM 634 C C . PHE A 1 80 ? 14.612 3.353 -18.154 1.00 56.41 80 PHE A C 1
ATOM 636 O O . PHE A 1 80 ? 14.524 3.214 -16.930 1.00 56.41 80 PHE A O 1
ATOM 643 N N . ARG A 1 81 ? 13.540 3.383 -18.948 1.00 59.31 81 ARG A N 1
ATOM 644 C CA . ARG A 1 81 ? 12.145 3.219 -18.569 1.00 59.31 81 ARG A CA 1
ATOM 645 C C . ARG A 1 81 ? 11.817 1.894 -17.858 1.00 59.31 81 ARG A C 1
ATOM 647 O O . ARG A 1 81 ? 10.954 1.897 -16.989 1.00 59.31 81 ARG A O 1
ATOM 654 N N . ARG A 1 82 ? 12.488 0.776 -18.151 1.00 64.44 82 ARG A N 1
ATOM 655 C CA . ARG A 1 82 ? 12.240 -0.505 -17.451 1.00 64.44 82 ARG A CA 1
ATOM 656 C C . ARG A 1 82 ? 13.243 -0.797 -16.344 1.00 64.44 82 ARG A C 1
ATOM 658 O O . ARG A 1 82 ? 12.845 -1.270 -15.292 1.00 64.44 82 ARG A O 1
ATOM 665 N N . ILE A 1 83 ? 14.511 -0.447 -16.539 1.00 67.06 83 ILE A N 1
ATOM 666 C CA . ILE A 1 83 ? 15.575 -0.737 -15.562 1.00 67.06 83 ILE A CA 1
ATOM 667 C C . ILE A 1 83 ? 15.521 0.212 -14.359 1.00 67.06 83 ILE A C 1
ATOM 669 O O . ILE A 1 83 ? 15.906 -0.169 -13.258 1.00 67.06 83 ILE A O 1
ATOM 673 N N . ARG A 1 84 ? 15.030 1.446 -14.538 1.00 67.94 84 ARG A N 1
ATOM 674 C CA . ARG A 1 84 ? 15.024 2.458 -13.471 1.00 67.94 84 ARG A CA 1
ATOM 675 C C . ARG A 1 84 ? 13.618 2.887 -13.067 1.00 67.94 84 ARG A C 1
ATOM 677 O O . ARG A 1 84 ? 13.344 2.976 -11.875 1.00 67.94 84 ARG A O 1
ATOM 684 N N . LEU A 1 85 ? 12.725 3.088 -14.036 1.00 74.75 85 LEU A N 1
ATOM 685 C CA . LEU A 1 85 ? 11.356 3.589 -13.825 1.00 74.75 85 LEU A CA 1
ATOM 686 C C . LEU A 1 85 ? 10.404 2.523 -13.254 1.00 74.75 85 LEU A C 1
ATOM 688 O O . LEU A 1 85 ? 9.600 2.833 -12.375 1.00 74.75 85 LEU A O 1
ATOM 692 N N . ALA A 1 86 ? 10.512 1.261 -13.688 1.00 81.12 86 ALA A N 1
ATOM 693 C CA . ALA A 1 86 ? 9.692 0.185 -13.122 1.00 81.12 86 ALA A CA 1
ATOM 694 C C . ALA A 1 86 ? 10.056 -0.120 -11.650 1.00 81.12 86 ALA A C 1
ATOM 696 O O . ALA A 1 86 ? 9.146 -0.086 -10.817 1.00 81.12 86 ALA A O 1
ATOM 697 N N . PRO A 1 87 ? 11.342 -0.292 -11.263 1.00 83.00 87 PRO A N 1
ATOM 698 C CA . PRO A 1 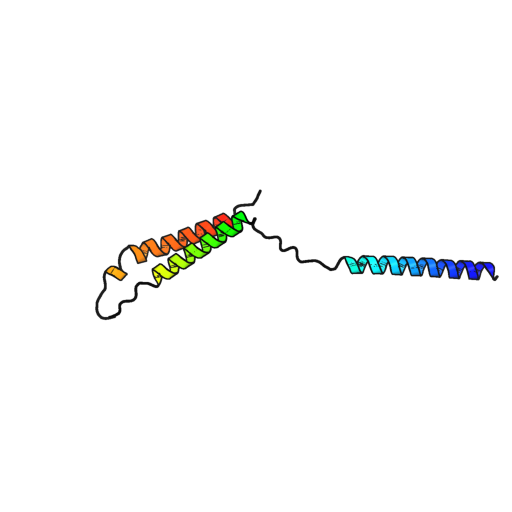87 ? 11.698 -0.513 -9.861 1.00 83.00 87 PRO A CA 1
ATOM 699 C C . PRO A 1 87 ? 11.356 0.676 -8.964 1.00 83.00 87 PRO A C 1
ATOM 701 O O . PRO A 1 87 ? 10.858 0.480 -7.860 1.00 83.00 87 PRO A O 1
ATOM 704 N N . THR A 1 88 ? 11.551 1.916 -9.431 1.00 88.31 88 THR A N 1
ATOM 705 C CA . THR A 1 88 ? 11.149 3.097 -8.644 1.00 88.31 88 THR A CA 1
ATOM 706 C C . THR A 1 88 ? 9.642 3.175 -8.454 1.00 88.31 88 THR A C 1
ATOM 708 O O . THR A 1 88 ? 9.204 3.528 -7.366 1.00 88.31 88 THR A O 1
ATOM 711 N N . THR A 1 89 ? 8.840 2.784 -9.446 1.00 88.50 89 THR A N 1
ATOM 712 C CA . THR A 1 89 ? 7.376 2.737 -9.308 1.00 88.50 89 THR A CA 1
ATOM 713 C C . THR A 1 89 ? 6.950 1.717 -8.250 1.00 88.50 89 THR A C 1
ATOM 715 O O . THR A 1 89 ? 6.099 2.020 -7.415 1.00 88.50 89 THR A O 1
ATOM 718 N N . VAL A 1 90 ? 7.585 0.540 -8.221 1.00 90.88 90 VAL A N 1
ATOM 719 C CA . VAL A 1 90 ? 7.353 -0.468 -7.173 1.00 90.88 90 VAL A CA 1
ATOM 720 C C . VAL A 1 90 ? 7.753 0.072 -5.795 1.00 90.88 90 VAL A C 1
ATOM 722 O O . VAL A 1 90 ? 6.975 -0.043 -4.850 1.00 90.88 90 VAL A O 1
ATOM 725 N N . LEU A 1 91 ? 8.916 0.723 -5.677 1.00 92.44 91 LEU A N 1
ATOM 726 C CA . LEU A 1 91 ? 9.378 1.331 -4.421 1.00 92.44 91 LEU A CA 1
ATOM 727 C C . LEU A 1 91 ? 8.444 2.444 -3.926 1.00 92.44 91 LEU A C 1
ATOM 729 O O . LEU A 1 91 ? 8.148 2.509 -2.735 1.00 92.44 91 LEU A O 1
ATOM 733 N N . ILE A 1 92 ? 7.938 3.289 -4.827 1.00 92.38 92 ILE A N 1
ATOM 734 C CA . ILE A 1 92 ? 6.939 4.316 -4.502 1.00 92.38 92 ILE A CA 1
ATOM 735 C C . ILE A 1 92 ? 5.646 3.655 -4.015 1.00 92.38 92 ILE A C 1
ATOM 737 O O . ILE A 1 92 ? 5.091 4.073 -3.001 1.00 92.38 92 ILE A O 1
ATOM 741 N N . GLY A 1 93 ? 5.192 2.594 -4.688 1.00 91.69 93 GLY A N 1
ATOM 742 C CA . GLY A 1 93 ? 4.030 1.813 -4.268 1.00 91.69 93 GLY A CA 1
ATOM 743 C C . GLY A 1 93 ? 4.188 1.231 -2.858 1.00 91.69 93 GLY A C 1
ATOM 744 O O . GLY A 1 93 ? 3.266 1.337 -2.049 1.00 91.69 93 GLY A O 1
ATOM 745 N N . PHE A 1 94 ? 5.375 0.709 -2.529 1.00 93.44 94 PHE A N 1
ATOM 746 C CA . PHE A 1 94 ? 5.715 0.275 -1.170 1.00 93.44 94 PHE A CA 1
ATOM 747 C C . PHE A 1 94 ? 5.737 1.430 -0.160 1.00 93.44 94 PHE A C 1
ATOM 749 O O . PHE A 1 94 ? 5.243 1.282 0.954 1.00 93.44 94 PHE A O 1
ATOM 756 N N . GLY A 1 95 ? 6.260 2.600 -0.533 1.00 93.56 95 GLY A N 1
ATOM 757 C CA . GLY A 1 95 ? 6.224 3.786 0.327 1.00 93.56 95 GLY A CA 1
ATOM 758 C C . GLY A 1 95 ? 4.795 4.218 0.670 1.00 93.56 95 GLY A C 1
ATOM 759 O O . GLY A 1 95 ? 4.501 4.535 1.822 1.00 93.56 95 GLY A O 1
ATOM 760 N N . ILE A 1 96 ? 3.887 4.168 -0.311 1.00 89.94 96 ILE A N 1
ATOM 761 C CA . ILE A 1 96 ? 2.466 4.493 -0.126 1.00 89.94 96 ILE A CA 1
ATOM 762 C C . ILE A 1 96 ? 1.792 3.487 0.811 1.00 89.94 96 ILE A C 1
ATOM 764 O O . ILE A 1 96 ? 1.103 3.909 1.739 1.00 89.94 96 ILE A O 1
ATOM 768 N N . THR A 1 97 ? 1.996 2.179 0.618 1.00 90.19 97 THR A N 1
ATOM 769 C CA . THR A 1 97 ? 1.398 1.160 1.497 1.00 90.19 97 THR A CA 1
ATOM 770 C C . THR A 1 97 ? 1.934 1.248 2.923 1.00 90.19 97 THR A C 1
ATOM 772 O O . THR A 1 97 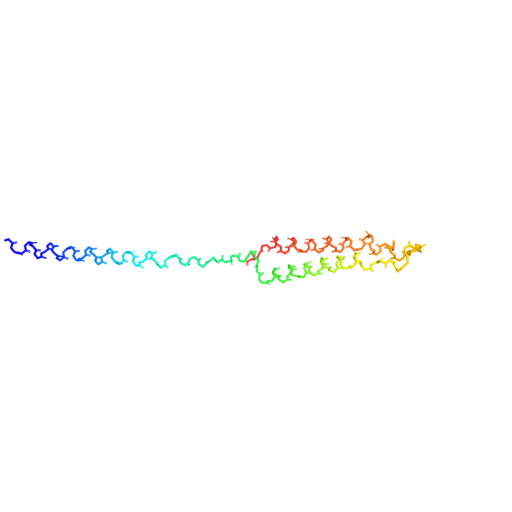? 1.140 1.217 3.861 1.00 90.19 97 THR A O 1
ATOM 775 N N . ILE A 1 98 ? 3.244 1.445 3.111 1.00 89.44 98 ILE A N 1
ATOM 776 C CA . ILE A 1 98 ? 3.838 1.667 4.439 1.00 89.44 98 ILE A CA 1
ATOM 777 C C . ILE A 1 98 ? 3.232 2.913 5.093 1.00 89.44 98 ILE A C 1
ATOM 779 O O . ILE A 1 98 ? 2.829 2.857 6.255 1.00 89.44 98 ILE A O 1
ATOM 783 N N . TYR A 1 99 ? 3.102 4.020 4.354 1.00 87.94 99 TYR A N 1
ATOM 784 C CA . TYR A 1 99 ? 2.467 5.236 4.860 1.00 87.94 99 TYR A CA 1
ATOM 785 C C . TYR A 1 99 ? 1.003 5.002 5.253 1.00 87.94 99 TYR A C 1
ATOM 787 O O . TYR A 1 99 ? 0.586 5.460 6.312 1.00 87.94 99 TYR A O 1
ATOM 795 N N . SER A 1 100 ? 0.224 4.260 4.457 1.00 86.62 100 SER A N 1
ATOM 796 C CA . SER A 1 100 ? -1.159 3.902 4.808 1.00 86.62 100 SER A CA 1
ATOM 797 C C . SER A 1 100 ? -1.254 3.086 6.087 1.00 86.62 100 SER A C 1
ATOM 799 O O . SER A 1 100 ? -2.192 3.289 6.854 1.00 86.62 100 SER A O 1
ATOM 801 N N . ILE A 1 101 ? -0.294 2.186 6.311 1.00 84.12 101 ILE A N 1
ATOM 802 C CA . ILE A 1 101 ? -0.266 1.328 7.495 1.00 84.12 101 ILE A CA 1
ATOM 803 C C . ILE A 1 101 ? 0.120 2.132 8.740 1.00 84.12 101 ILE A C 1
ATOM 805 O O . ILE A 1 101 ? -0.519 2.013 9.780 1.00 84.12 101 ILE A O 1
ATOM 809 N N . PHE A 1 102 ? 1.149 2.978 8.635 1.00 83.75 102 PHE A N 1
ATOM 810 C CA . PHE A 1 102 ? 1.638 3.792 9.752 1.00 83.75 102 PHE A CA 1
ATOM 811 C C . PHE A 1 102 ? 0.764 5.003 10.066 1.00 83.75 102 PHE A C 1
ATOM 813 O O . PHE A 1 102 ? 0.871 5.565 11.160 1.00 83.75 102 PHE A O 1
ATOM 820 N N . LYS A 1 103 ? -0.084 5.439 9.130 1.00 76.19 103 LYS A N 1
ATOM 821 C CA . LYS A 1 103 ? -1.005 6.549 9.353 1.00 76.19 103 LYS A CA 1
ATOM 822 C C . LYS A 1 103 ? -2.064 6.134 10.366 1.00 76.19 103 LYS A C 1
ATOM 824 O O . LYS A 1 103 ? -3.140 5.670 10.009 1.00 76.19 103 LYS A O 1
ATOM 829 N N . LYS A 1 104 ? -1.749 6.338 11.644 1.00 61.25 104 LYS A N 1
ATOM 830 C CA . LYS A 1 104 ? -2.666 6.177 12.771 1.00 61.25 104 LYS A CA 1
ATOM 831 C C . LYS A 1 104 ? -3.925 6.987 12.470 1.00 61.25 104 LYS A C 1
ATOM 833 O O . LYS A 1 104 ? -3.828 8.207 12.301 1.00 61.25 104 LYS A O 1
ATOM 838 N N . SER A 1 105 ? -5.073 6.322 12.323 1.00 56.97 105 SER A N 1
ATOM 839 C CA . SER A 1 105 ? -6.318 7.072 12.238 1.00 56.97 105 SER A CA 1
ATOM 840 C C . SER A 1 105 ? -6.594 7.762 13.565 1.00 56.97 105 SER A C 1
ATOM 842 O O . SER A 1 105 ? -6.171 7.303 14.632 1.00 56.97 105 SER A O 1
ATOM 844 N N . LYS A 1 106 ? -7.162 8.957 13.444 1.00 52.41 106 LYS A N 1
ATOM 845 C CA . LYS A 1 106 ? -7.431 9.848 14.559 1.00 52.41 106 LYS A CA 1
ATOM 846 C C . LYS A 1 106 ? -8.766 9.497 15.185 1.00 52.41 106 LYS A C 1
ATOM 848 O O . LYS A 1 106 ? -9.698 9.237 14.398 1.00 52.41 106 LYS A O 1
#

Sequence (106 aa):
MQILDFKKNAFDFAQADKQIKMKNNNNKEEQQVQKQEFLFDGINYKILLIGIAVIALGFILMSGGGSKDPNVFNEDIFSFRRIRLAPTTVLIGFGITIYSIFKKSK

Organism: NCBI:txid459526

InterPro domains:
  IPR021448 Protein of unknown function DUF3098 [PF11297] (40-104)

Secondary structure (DSSP, 8-state):
-HHHHHHHHHHHHHHHHHHHHHHHHHTTS---------SS-HHHHHHHHHHHHHHHHHHHHHHS---S-TTS--HHHHSHIIIIIHHHHHHHHHHHHHHHHH----

pLDDT: mean 74.98, std 13.97, range [49.41, 94.19]